Protein AF-A0A3D2DK31-F1 (afdb_monomer)

Mean predicted aligned error: 3.47 Å

Nearest PDB structures (foldseek):
  7ovs-assembly1_C  TM=9.434E-01  e=6.889E-03  Mus musculus
  6h45-assembly1_A  TM=9.469E-01  e=6.889E-03  Homo sapiens
  6h62-assembly1_B  TM=9.563E-01  e=9.111E-03  Mus musculus
  6h62-assembly1_A  TM=9.596E-01  e=1.205E-02  Mus musculus

Structure (mmCIF, N/CA/C/O backbone):
data_AF-A0A3D2DK31-F1
#
_entry.id   AF-A0A3D2DK31-F1
#
loop_
_atom_site.group_PDB
_atom_site.id
_atom_site.type_symbol
_atom_site.label_atom_id
_atom_site.label_alt_id
_atom_site.label_comp_id
_atom_site.label_asym_id
_atom_site.label_entity_id
_atom_site.label_seq_id
_atom_site.pdbx_PDB_ins_code
_atom_site.Cartn_x
_atom_site.Cartn_y
_atom_site.Cartn_z
_atom_site.occupancy
_atom_site.B_iso_or_equiv
_atom_site.auth_seq_id
_atom_site.auth_comp_id
_atom_site.auth_asym_id
_atom_site.auth_atom_id
_atom_site.pdbx_PDB_model_num
ATOM 1 N N . LEU A 1 1 ? 11.975 -0.567 -11.432 1.00 82.12 1 LEU A N 1
ATOM 2 C CA . LEU A 1 1 ? 11.284 0.684 -11.801 1.00 82.12 1 LEU A CA 1
ATOM 3 C C . LEU A 1 1 ? 11.187 1.588 -10.577 1.00 82.12 1 LEU A C 1
ATOM 5 O O . LEU A 1 1 ? 10.471 1.270 -9.635 1.00 82.12 1 LEU A O 1
ATOM 9 N N . MET A 1 2 ? 11.964 2.673 -10.559 1.00 84.56 2 MET A N 1
ATOM 10 C CA . MET A 1 2 ? 11.993 3.621 -9.438 1.00 84.56 2 MET A CA 1
ATOM 11 C C . MET A 1 2 ? 10.902 4.681 -9.611 1.00 84.56 2 MET A C 1
ATOM 13 O O . MET A 1 2 ? 10.711 5.193 -10.712 1.00 84.56 2 MET A O 1
ATOM 17 N N . GLY A 1 3 ? 10.192 5.014 -8.534 1.00 89.75 3 GLY A N 1
ATOM 18 C CA . GLY A 1 3 ? 9.159 6.052 -8.533 1.00 89.75 3 GLY A CA 1
ATOM 19 C C . GLY A 1 3 ? 7.757 5.576 -8.928 1.00 89.75 3 GLY A C 1
ATOM 20 O O . GLY A 1 3 ? 6.863 6.405 -9.083 1.00 89.75 3 GLY A O 1
ATOM 21 N N . VAL A 1 4 ? 7.530 4.264 -9.038 1.00 90.56 4 VAL A N 1
ATOM 22 C CA . VAL A 1 4 ? 6.218 3.672 -9.354 1.00 90.56 4 VAL A CA 1
ATOM 23 C C . VAL A 1 4 ? 5.723 2.848 -8.174 1.00 90.56 4 VAL A C 1
ATOM 25 O O . VAL A 1 4 ? 6.441 1.984 -7.684 1.00 90.56 4 VAL A O 1
ATOM 28 N N . GLY A 1 5 ? 4.503 3.126 -7.704 1.00 86.81 5 GLY A N 1
ATOM 29 C CA . GLY A 1 5 ? 3.991 2.523 -6.467 1.00 86.81 5 GLY A CA 1
ATOM 30 C C . GLY A 1 5 ? 2.479 2.338 -6.373 1.00 86.81 5 GLY A C 1
ATOM 31 O O . GLY A 1 5 ? 1.996 1.920 -5.324 1.00 86.81 5 GLY A O 1
ATOM 32 N N . THR A 1 6 ? 1.707 2.653 -7.418 1.00 92.25 6 THR A N 1
ATOM 33 C CA . THR A 1 6 ? 0.289 2.263 -7.463 1.00 92.25 6 THR A CA 1
ATOM 34 C C . THR A 1 6 ? 0.183 0.762 -7.749 1.00 92.25 6 THR A C 1
ATOM 36 O O . THR A 1 6 ? 0.908 0.276 -8.619 1.00 92.25 6 THR A O 1
ATOM 39 N N . PRO A 1 7 ? -0.735 0.022 -7.094 1.00 92.56 7 PRO A N 1
ATOM 40 C CA . PRO A 1 7 ? -0.865 -1.422 -7.310 1.00 92.56 7 PRO A CA 1
ATOM 41 C C . PRO A 1 7 ? -1.058 -1.810 -8.784 1.00 92.56 7 PRO A C 1
ATOM 43 O O . PRO A 1 7 ? -0.405 -2.728 -9.264 1.00 92.56 7 PRO A O 1
ATOM 46 N N . ALA A 1 8 ? -1.879 -1.058 -9.527 1.00 93.00 8 ALA A N 1
ATOM 47 C CA . ALA A 1 8 ? -2.109 -1.299 -10.953 1.00 93.00 8 ALA A CA 1
ATOM 48 C C . ALA A 1 8 ? -0.827 -1.172 -11.797 1.00 93.00 8 ALA A C 1
ATOM 50 O O . ALA A 1 8 ? -0.557 -2.028 -12.634 1.00 93.00 8 ALA A O 1
ATOM 51 N N . ASN A 1 9 ? -0.002 -0.151 -11.540 1.00 93.88 9 ASN A N 1
ATOM 52 C CA . ASN A 1 9 ? 1.232 0.050 -12.301 1.00 93.88 9 ASN A CA 1
ATOM 53 C C . ASN A 1 9 ? 2.299 -0.984 -11.934 1.00 93.88 9 ASN A C 1
ATOM 55 O O . ASN A 1 9 ? 3.120 -1.320 -12.779 1.00 93.88 9 ASN A O 1
ATOM 59 N N . ILE A 1 10 ? 2.312 -1.470 -10.687 1.00 94.69 10 ILE A N 1
ATOM 60 C CA . ILE A 1 10 ? 3.206 -2.564 -10.288 1.00 94.69 10 ILE A CA 1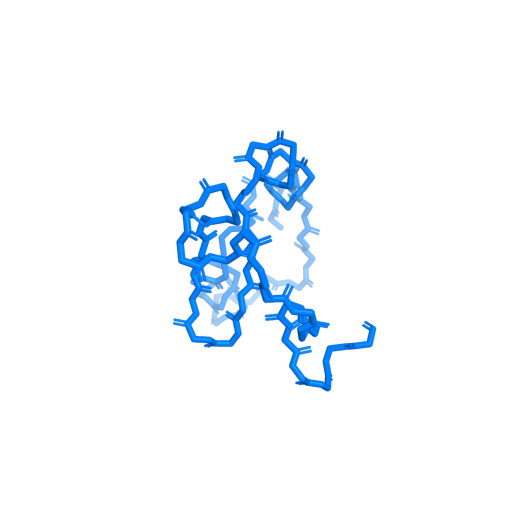
ATOM 61 C C . ILE A 1 10 ? 2.843 -3.824 -11.079 1.00 94.69 10 ILE A C 1
ATOM 63 O O . ILE A 1 10 ? 3.730 -4.421 -11.676 1.00 94.69 10 ILE A O 1
ATOM 67 N N . LEU A 1 11 ? 1.554 -4.180 -11.156 1.00 94.69 11 LEU A N 1
ATOM 68 C CA . LEU A 1 11 ? 1.092 -5.335 -11.937 1.00 94.69 11 LEU A CA 1
ATOM 69 C C . LEU A 1 11 ? 1.455 -5.209 -13.422 1.00 94.69 11 LEU A C 1
ATOM 71 O O . LEU A 1 11 ? 2.013 -6.139 -13.993 1.00 94.69 11 LEU A O 1
ATOM 75 N N . GLU A 1 12 ? 1.208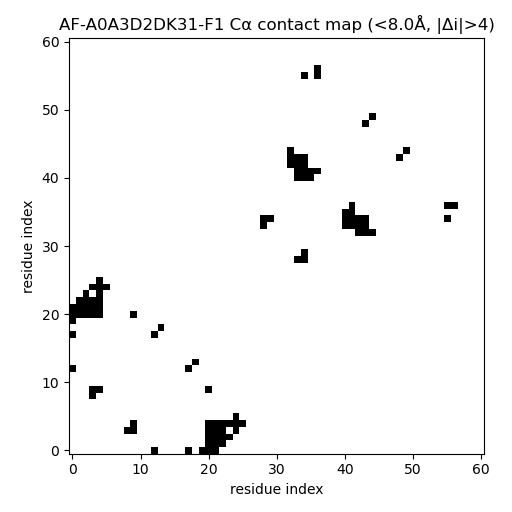 -4.047 -14.029 1.00 96.25 12 GLU A N 1
ATOM 76 C CA . GLU A 1 12 ? 1.578 -3.802 -15.428 1.00 96.25 12 GLU A CA 1
ATOM 77 C C . GLU A 1 12 ? 3.097 -3.888 -15.649 1.00 96.25 12 GLU A C 1
ATOM 79 O O . GLU A 1 12 ? 3.563 -4.434 -16.645 1.00 96.25 12 GLU A O 1
ATOM 84 N N . ALA A 1 13 ? 3.895 -3.348 -14.731 1.00 96.12 13 ALA A N 1
ATOM 85 C CA . ALA A 1 13 ? 5.345 -3.370 -14.850 1.00 96.12 13 ALA A CA 1
ATOM 86 C C . ALA A 1 13 ? 5.926 -4.781 -14.679 1.00 96.12 13 ALA A C 1
ATOM 88 O O . ALA A 1 13 ? 6.888 -5.114 -15.368 1.00 96.12 13 ALA A O 1
ATOM 89 N N . VAL A 1 14 ? 5.331 -5.609 -13.815 1.00 96.94 14 VAL A N 1
ATOM 90 C CA . VAL A 1 14 ? 5.671 -7.037 -13.708 1.00 96.94 14 VAL A CA 1
ATOM 91 C C . VAL A 1 14 ? 5.384 -7.748 -15.031 1.00 96.94 14 VAL A C 1
ATOM 93 O O . VAL A 1 14 ? 6.251 -8.458 -15.530 1.00 96.94 14 VAL A O 1
ATOM 96 N N . ASP A 1 15 ? 4.235 -7.481 -15.658 1.00 97.38 15 ASP A N 1
ATOM 97 C CA . ASP A 1 15 ? 3.873 -8.047 -16.971 1.00 97.38 15 ASP A CA 1
ATOM 98 C C . ASP A 1 15 ? 4.844 -7.608 -18.090 1.00 97.38 15 ASP A C 1
ATOM 100 O O . ASP A 1 15 ? 5.062 -8.304 -19.080 1.00 97.38 15 ASP A O 1
ATOM 104 N N . ARG A 1 16 ? 5.502 -6.457 -17.902 1.00 96.38 16 ARG A N 1
ATOM 105 C CA . ARG A 1 16 ? 6.558 -5.921 -18.776 1.00 96.38 16 ARG A CA 1
ATOM 106 C C . ARG A 1 16 ? 7.981 -6.352 -18.375 1.00 96.38 16 ARG A C 1
ATOM 108 O O . ARG A 1 16 ? 8.938 -5.846 -18.960 1.00 96.38 16 ARG A O 1
ATOM 115 N N . GLY A 1 17 ? 8.136 -7.261 -17.410 1.00 96.75 17 GLY A N 1
ATOM 116 C CA . GLY A 1 17 ? 9.425 -7.842 -17.014 1.00 96.75 17 GLY A CA 1
ATOM 117 C C . GLY A 1 17 ? 10.248 -7.006 -16.027 1.00 96.75 17 GLY A C 1
ATOM 118 O O . GLY A 1 17 ? 11.475 -7.059 -16.056 1.00 96.75 17 GLY A O 1
ATOM 119 N N . ILE A 1 18 ? 9.607 -6.187 -15.187 1.00 96.62 18 ILE A N 1
ATOM 120 C CA . ILE A 1 18 ? 10.278 -5.457 -14.103 1.00 96.62 18 ILE A CA 1
ATOM 121 C C . ILE A 1 18 ? 10.172 -6.235 -12.786 1.00 96.62 18 ILE A C 1
ATOM 123 O O . ILE A 1 18 ? 9.071 -6.460 -12.293 1.00 96.62 18 ILE A O 1
ATOM 127 N N . ASP A 1 19 ? 11.317 -6.506 -12.155 1.00 95.81 19 ASP A N 1
ATOM 128 C CA . ASP A 1 19 ? 11.369 -7.314 -10.923 1.00 95.81 19 ASP A CA 1
ATOM 129 C C . ASP A 1 19 ? 11.464 -6.498 -9.622 1.00 95.81 19 ASP A C 1
ATOM 131 O O . ASP A 1 19 ? 11.039 -6.950 -8.561 1.00 95.81 19 ASP A O 1
ATOM 135 N N . PHE A 1 20 ? 12.018 -5.280 -9.677 1.00 95.00 20 PHE A N 1
ATOM 136 C CA . PHE A 1 20 ? 12.250 -4.445 -8.490 1.00 95.00 20 PHE A CA 1
ATOM 137 C C . PHE A 1 20 ? 11.528 -3.106 -8.561 1.00 95.00 20 PHE A C 1
ATOM 139 O O . PHE A 1 20 ? 11.541 -2.431 -9.595 1.00 95.00 20 PHE A O 1
ATOM 146 N N . PHE A 1 21 ? 10.974 -2.674 -7.428 1.00 95.38 21 PHE A N 1
ATOM 147 C CA . PHE A 1 21 ? 10.203 -1.440 -7.291 1.00 95.38 21 PHE A CA 1
ATOM 148 C C . PHE A 1 21 ? 10.619 -0.673 -6.040 1.00 95.38 21 PHE A C 1
ATOM 150 O O . PHE A 1 21 ? 10.843 -1.267 -4.990 1.00 95.38 21 PHE A O 1
ATOM 157 N N . ASP A 1 22 ? 10.674 0.650 -6.156 1.00 95.19 22 ASP A N 1
ATOM 158 C CA . ASP A 1 22 ? 10.781 1.554 -5.013 1.00 95.19 22 ASP A CA 1
ATOM 159 C C . ASP A 1 22 ? 9.841 2.743 -5.219 1.00 95.19 22 ASP A C 1
ATOM 161 O O . ASP A 1 22 ? 9.753 3.305 -6.319 1.00 95.19 22 ASP A O 1
ATOM 165 N N . CYS A 1 23 ? 9.116 3.116 -4.165 1.00 93.94 23 CYS A N 1
ATOM 166 C CA . CYS A 1 23 ? 8.243 4.275 -4.182 1.00 93.94 23 CYS A CA 1
A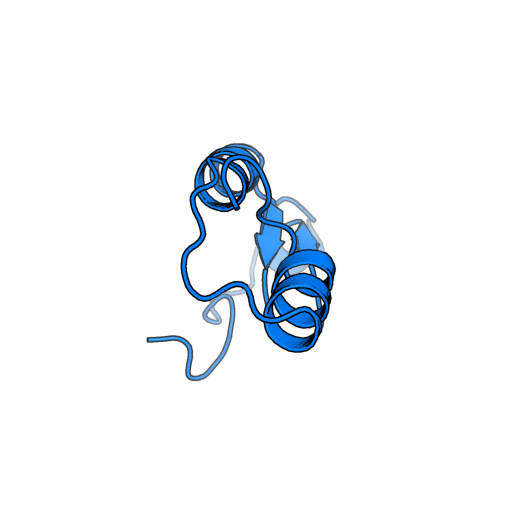TOM 167 C C . CYS A 1 23 ? 7.851 4.727 -2.773 1.00 93.94 23 CYS A C 1
ATOM 169 O O . CYS A 1 23 ? 7.411 3.942 -1.939 1.00 93.94 23 CYS A O 1
ATOM 171 N N . VAL A 1 24 ? 7.833 6.043 -2.557 1.00 95.88 24 VAL A N 1
ATOM 172 C CA . VAL A 1 24 ? 7.291 6.666 -1.334 1.00 95.88 24 VAL A CA 1
ATOM 173 C C . VAL A 1 24 ? 5.759 6.632 -1.254 1.00 95.88 24 VAL A C 1
ATOM 175 O O . VAL A 1 24 ? 5.170 7.134 -0.299 1.00 95.88 24 VAL A O 1
ATOM 178 N N . TYR A 1 25 ? 5.083 6.097 -2.272 1.00 93.94 25 TYR A N 1
ATOM 179 C CA . TYR A 1 25 ? 3.628 6.132 -2.393 1.00 93.94 25 TYR A CA 1
ATOM 180 C C . TYR A 1 25 ? 2.881 5.532 -1.186 1.00 93.94 25 TYR A C 1
ATOM 182 O O . TYR A 1 25 ? 1.95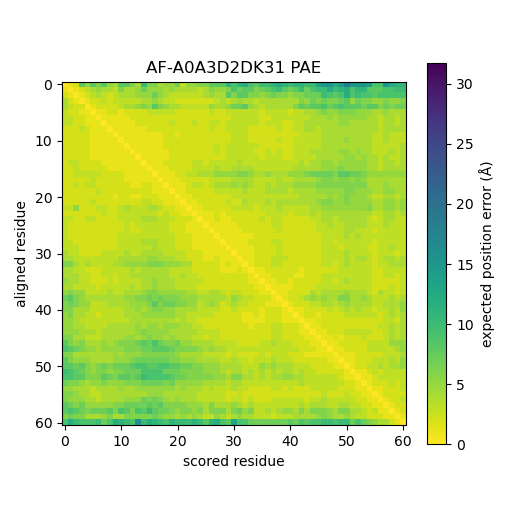5 6.197 -0.709 1.00 93.94 25 TYR A O 1
ATOM 190 N N . PRO A 1 26 ? 3.280 4.370 -0.620 1.00 93.44 26 PRO A N 1
ATOM 191 C CA . PRO A 1 26 ? 2.610 3.808 0.554 1.00 93.44 26 PRO A CA 1
ATOM 192 C C . PRO A 1 26 ? 2.737 4.716 1.784 1.00 93.44 26 PRO A C 1
ATOM 194 O O . PRO A 1 26 ? 1.739 5.059 2.418 1.00 93.44 26 PRO A O 1
ATOM 197 N N . SER A 1 27 ? 3.951 5.195 2.079 1.00 94.94 27 SER A N 1
ATOM 198 C CA . SER A 1 27 ? 4.213 6.029 3.259 1.00 94.94 27 SER A CA 1
ATOM 199 C C . SER A 1 27 ? 3.630 7.440 3.139 1.00 94.94 27 SER A C 1
ATOM 201 O O . SER A 1 27 ? 3.235 8.039 4.141 1.00 94.94 27 SER A O 1
ATOM 203 N N . ARG A 1 28 ? 3.543 7.994 1.923 1.00 95.25 28 ARG A N 1
ATOM 204 C CA . ARG A 1 28 ? 2.872 9.276 1.666 1.00 95.25 28 ARG A CA 1
ATOM 205 C C . ARG A 1 28 ? 1.362 9.162 1.863 1.00 95.25 28 ARG A C 1
ATOM 207 O O . ARG A 1 28 ? 0.774 10.019 2.508 1.00 95.25 28 ARG A O 1
ATOM 214 N N . ASN A 1 29 ? 0.735 8.112 1.339 1.00 94.62 29 ASN A N 1
ATOM 215 C CA . ASN A 1 29 ? -0.711 7.929 1.469 1.00 94.62 29 ASN A CA 1
ATOM 216 C C . ASN A 1 29 ? -1.134 7.627 2.908 1.00 94.62 29 ASN A C 1
ATOM 218 O O . ASN A 1 29 ? -2.106 8.221 3.374 1.00 94.62 29 ASN A O 1
ATOM 222 N N . GLY A 1 30 ? -0.358 6.816 3.635 1.00 94.25 30 GLY A N 1
ATOM 223 C CA . GLY A 1 30 ? -0.599 6.559 5.056 1.00 94.25 30 GLY A CA 1
ATOM 224 C C . GLY A 1 30 ? -0.638 7.846 5.889 1.00 94.25 30 GLY A C 1
ATOM 225 O O . GLY A 1 30 ? -1.552 8.034 6.686 1.00 94.25 30 GLY A O 1
ATOM 226 N N . ARG A 1 31 ? 0.268 8.801 5.622 1.00 95.88 31 ARG A N 1
ATOM 227 C CA . ARG A 1 31 ? 0.268 10.126 6.279 1.00 95.88 31 ARG A CA 1
ATOM 228 C C . ARG A 1 31 ? -0.995 10.951 6.024 1.00 95.88 31 ARG A C 1
ATOM 230 O O . ARG A 1 31 ? -1.339 11.799 6.838 1.00 95.88 31 ARG A O 1
ATOM 237 N N . HIS A 1 32 ? -1.679 10.711 4.910 1.00 95.12 32 HIS A N 1
ATOM 238 C CA . HIS A 1 32 ? -2.918 11.397 4.545 1.00 95.12 32 HIS A CA 1
ATOM 239 C C . HIS A 1 32 ? -4.168 10.541 4.798 1.00 95.12 32 HIS A C 1
ATOM 241 O O . HIS A 1 32 ? -5.202 10.805 4.187 1.00 95.12 32 HIS A O 1
ATOM 247 N N . GLY A 1 33 ? -4.079 9.494 5.628 1.00 94.19 33 GLY A N 1
ATOM 248 C CA . GLY A 1 33 ? -5.218 8.635 5.978 1.00 94.19 33 GLY A CA 1
ATOM 249 C C . GLY A 1 33 ? -5.739 7.771 4.825 1.00 94.19 33 GLY A C 1
ATOM 250 O O . GLY A 1 33 ? -6.843 7.237 4.898 1.00 94.19 33 GLY A O 1
ATOM 251 N N . HIS A 1 34 ? -4.969 7.635 3.745 1.00 94.75 34 HIS A N 1
ATOM 252 C CA . HIS A 1 34 ? -5.320 6.798 2.607 1.00 94.75 34 HIS A CA 1
ATOM 253 C C . HIS A 1 34 ? -4.649 5.438 2.742 1.00 94.75 34 HIS A C 1
ATOM 255 O O . HIS A 1 34 ? -3.423 5.339 2.665 1.00 94.75 34 HIS A O 1
ATOM 261 N N . VAL A 1 35 ? -5.455 4.393 2.890 1.00 94.19 35 VAL A N 1
ATOM 262 C CA . VAL A 1 35 ? -4.965 3.026 3.080 1.00 94.19 35 VAL A CA 1
ATOM 263 C C . VAL A 1 35 ? -5.455 2.132 1.948 1.00 94.19 35 VAL A C 1
ATOM 265 O O . VAL A 1 35 ? -6.524 2.352 1.374 1.00 94.19 35 VAL A O 1
ATOM 268 N N . TYR A 1 36 ? -4.616 1.175 1.563 1.00 93.50 36 TYR A N 1
ATOM 269 C CA . TYR A 1 36 ? -4.899 0.235 0.485 1.00 93.50 36 TYR A CA 1
ATOM 270 C C . TYR A 1 36 ? -5.385 -1.082 1.068 1.00 93.50 36 TYR A C 1
ATOM 272 O O . TYR A 1 36 ? -4.792 -1.594 2.0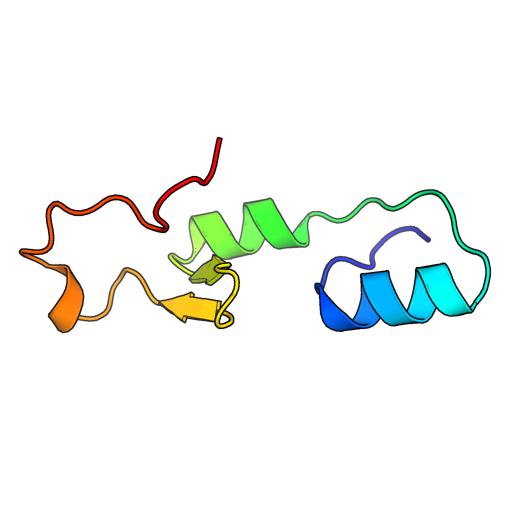09 1.00 93.50 36 TYR A O 1
ATOM 280 N N . THR A 1 37 ? -6.447 -1.605 0.469 1.00 92.75 37 THR A N 1
ATOM 281 C CA . THR A 1 37 ? -7.010 -2.926 0.742 1.00 92.75 37 THR A CA 1
ATOM 282 C C . THR A 1 37 ? -7.086 -3.719 -0.565 1.00 92.75 37 THR A C 1
ATOM 284 O O . THR A 1 37 ? -6.975 -3.135 -1.650 1.00 92.75 37 THR A O 1
ATOM 287 N N . LYS A 1 38 ? -7.354 -5.026 -0.505 1.00 90.06 38 LYS A N 1
ATOM 288 C CA . LYS A 1 38 ? -7.642 -5.876 -1.677 1.00 90.06 38 LYS A CA 1
ATOM 289 C C . LYS A 1 38 ? -8.797 -5.351 -2.533 1.00 90.06 38 LYS A C 1
ATOM 291 O O . LYS A 1 38 ? -8.820 -5.585 -3.737 1.00 90.06 38 LYS A O 1
ATOM 296 N N . LEU A 1 39 ? -9.739 -4.626 -1.927 1.00 89.75 39 LEU A N 1
ATOM 297 C CA . LEU A 1 39 ? -10.892 -4.028 -2.608 1.00 89.75 39 LEU A CA 1
ATOM 298 C C . LEU A 1 39 ? -10.607 -2.616 -3.149 1.00 89.75 39 LEU A C 1
ATOM 300 O O . LEU A 1 39 ? -11.482 -1.988 -3.743 1.00 89.75 39 LEU A O 1
ATOM 304 N N . GLY A 1 40 ? -9.389 -2.107 -2.955 1.00 90.56 40 GLY A N 1
ATOM 305 C CA . GLY A 1 40 ? -8.953 -0.795 -3.414 1.00 90.56 40 GLY A CA 1
ATOM 306 C C . GLY A 1 40 ? -8.599 0.162 -2.277 1.00 90.56 40 GLY A C 1
ATOM 307 O O . GLY A 1 40 ? -8.371 -0.230 -1.131 1.00 90.56 40 GLY A O 1
ATOM 308 N N . LYS A 1 41 ? -8.504 1.451 -2.614 1.00 92.62 41 LYS A N 1
ATOM 309 C CA . LYS A 1 41 ? -8.096 2.514 -1.687 1.00 92.62 41 LYS A CA 1
ATOM 310 C C . LYS A 1 41 ? -9.287 3.008 -0.867 1.00 92.62 41 LYS A C 1
ATOM 312 O O . LYS A 1 41 ? -10.281 3.450 -1.441 1.00 92.62 41 LYS A O 1
ATOM 317 N N . ILE A 1 42 ? -9.141 3.056 0.452 1.00 94.00 42 ILE A N 1
ATOM 318 C CA . ILE A 1 42 ? -10.114 3.671 1.361 1.00 94.00 42 ILE A CA 1
ATOM 319 C C . ILE A 1 42 ? -9.524 4.925 2.020 1.00 94.00 42 ILE A C 1
ATOM 321 O O . ILE A 1 42 ? -8.306 5.086 2.127 1.00 94.00 42 ILE A O 1
ATOM 325 N N . ASN A 1 43 ? -10.404 5.834 2.439 1.00 95.25 43 ASN A N 1
ATOM 326 C CA . ASN A 1 43 ? -10.047 6.993 3.254 1.00 95.25 43 ASN A CA 1
ATOM 327 C C . ASN A 1 43 ? -10.487 6.729 4.697 1.00 95.25 43 ASN A C 1
ATOM 329 O O . ASN A 1 43 ? -11.688 6.707 4.974 1.00 95.25 43 ASN A O 1
ATOM 333 N N . LEU A 1 44 ? -9.514 6.534 5.585 1.00 93.75 44 LEU A N 1
ATOM 334 C CA . LEU A 1 44 ? -9.731 6.175 6.984 1.00 93.75 44 LEU A CA 1
ATOM 335 C C . LEU A 1 44 ? -10.345 7.325 7.797 1.00 93.75 44 LEU A C 1
ATOM 337 O O . LEU A 1 44 ? -10.989 7.081 8.806 1.00 93.75 44 LEU A O 1
ATOM 341 N N . PHE A 1 45 ? -10.224 8.572 7.331 1.00 93.75 45 PHE A N 1
ATOM 342 C CA . PHE A 1 45 ? -10.835 9.737 7.984 1.00 93.75 45 PHE A CA 1
ATOM 343 C C . PHE A 1 45 ? -12.320 9.929 7.649 1.00 93.75 45 PHE A C 1
ATOM 345 O O . PHE A 1 45 ? -12.920 10.932 8.029 1.00 93.75 45 PHE A O 1
ATOM 352 N N . ASN A 1 46 ? -12.933 9.002 6.913 1.00 94.56 46 AS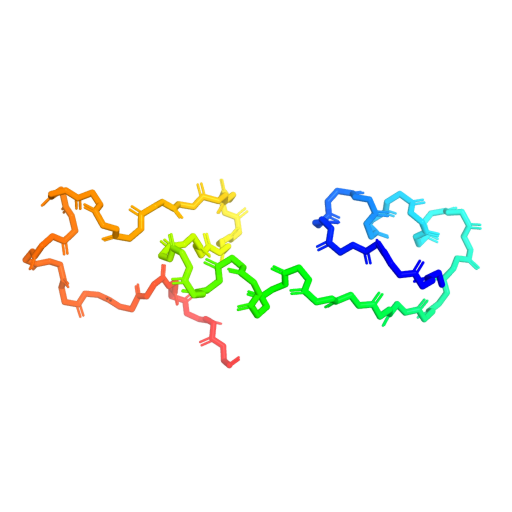N A N 1
ATOM 353 C CA . ASN A 1 46 ? -14.370 9.040 6.684 1.00 94.56 46 ASN A CA 1
ATOM 354 C C . ASN A 1 46 ? -15.122 8.683 7.981 1.00 94.56 46 ASN A C 1
ATOM 356 O O . ASN A 1 46 ? -14.817 7.670 8.604 1.00 94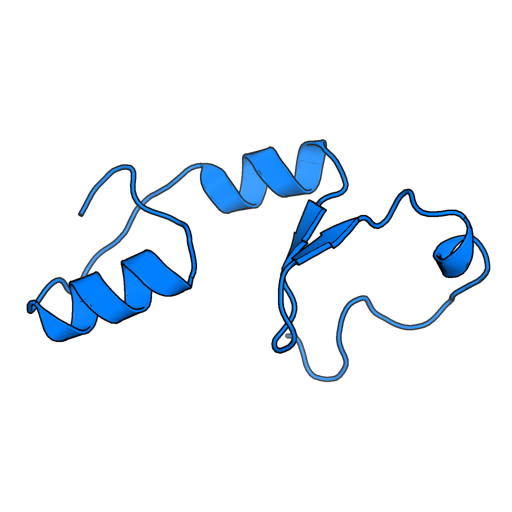.56 46 ASN A O 1
ATOM 360 N N . ALA A 1 47 ? -16.145 9.468 8.337 1.00 94.69 47 ALA A N 1
ATOM 361 C CA . ALA A 1 47 ? -16.956 9.287 9.546 1.00 94.69 47 ALA A CA 1
ATOM 362 C C . ALA A 1 47 ? -17.535 7.868 9.705 1.00 94.69 47 ALA A C 1
ATOM 364 O O . ALA A 1 47 ? -17.726 7.395 10.821 1.00 94.69 47 ALA A O 1
ATOM 365 N N . LYS A 1 48 ? -17.760 7.145 8.599 1.00 93.50 48 LYS A N 1
ATOM 366 C CA . LYS A 1 48 ? -18.226 5.749 8.645 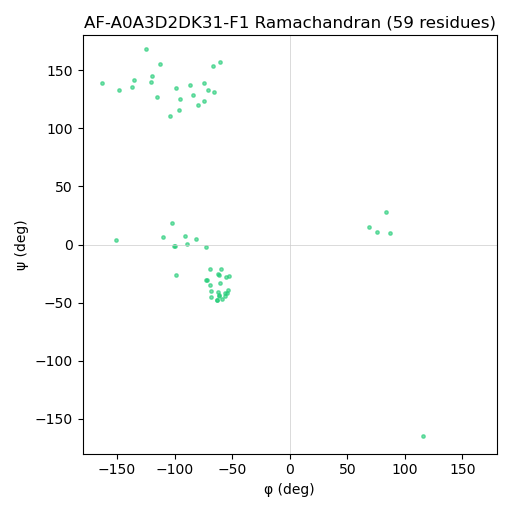1.00 93.50 48 LYS A CA 1
ATOM 367 C C . LYS A 1 48 ? -17.276 4.791 9.386 1.00 93.50 48 LYS A C 1
ATOM 369 O O . LYS A 1 48 ? -17.730 3.738 9.810 1.00 93.50 48 LYS A O 1
ATOM 374 N N . TYR A 1 49 ? -15.998 5.150 9.537 1.00 93.62 49 TYR A N 1
ATOM 375 C CA . TYR A 1 49 ? -14.982 4.355 10.237 1.00 93.62 49 TYR A CA 1
ATOM 376 C C . TYR A 1 49 ? -14.700 4.841 11.669 1.00 93.62 49 TYR A C 1
ATOM 378 O O . TYR A 1 49 ? -13.896 4.238 12.366 1.00 93.62 49 TYR A O 1
ATOM 386 N N . GLU A 1 50 ? -15.350 5.911 12.142 1.00 93.38 50 GLU A N 1
ATOM 387 C CA . GLU A 1 50 ? -15.044 6.542 13.441 1.00 93.38 50 GLU A CA 1
ATOM 388 C C . GLU A 1 50 ? -15.225 5.596 14.641 1.00 93.38 50 GLU A C 1
ATOM 390 O O . GLU A 1 50 ? -14.500 5.685 15.628 1.00 93.38 50 GLU A O 1
ATOM 395 N N . LYS A 1 51 ? -16.198 4.685 14.552 1.00 94.62 51 LYS A N 1
ATOM 396 C CA . LYS A 1 51 ? -16.524 3.701 15.599 1.00 94.62 51 LYS A CA 1
ATOM 397 C C . LYS A 1 51 ? -16.165 2.273 15.200 1.00 94.62 51 LYS A C 1
ATOM 399 O O . LYS A 1 51 ? -16.553 1.336 15.893 1.00 94.62 51 LYS A O 1
ATOM 404 N N . ASP A 1 52 ? -15.496 2.112 14.065 1.00 93.62 52 ASP A N 1
ATOM 405 C CA . ASP A 1 52 ? -15.112 0.802 13.569 1.00 93.62 52 ASP A CA 1
ATOM 406 C C . ASP A 1 52 ? -13.854 0.332 14.308 1.00 93.62 52 ASP A C 1
ATOM 408 O O . ASP A 1 52 ? -12.825 1.005 14.305 1.00 93.62 52 ASP A O 1
ATOM 412 N N . THR A 1 53 ? -13.961 -0.804 14.994 1.00 93.00 53 THR A N 1
ATOM 413 C CA . THR A 1 53 ? -12.851 -1.424 15.732 1.00 93.00 53 THR A CA 1
ATOM 414 C C . THR A 1 53 ? -12.204 -2.567 14.958 1.00 93.00 53 THR A C 1
ATOM 416 O O . THR A 1 53 ? -11.288 -3.206 15.476 1.00 93.00 53 THR A O 1
ATOM 419 N N . ALA A 1 54 ? -12.702 -2.881 13.760 1.00 92.19 54 ALA A N 1
ATOM 420 C CA . ALA A 1 54 ? -12.110 -3.898 12.910 1.00 92.19 54 ALA A CA 1
ATOM 421 C C . ALA A 1 54 ? -10.711 -3.463 12.427 1.00 92.19 54 ALA A C 1
ATOM 423 O O . ALA A 1 54 ? -10.418 -2.267 12.322 1.00 92.19 54 ALA A O 1
ATOM 424 N N . PRO A 1 55 ? -9.817 -4.419 12.117 1.00 92.81 55 PRO A N 1
ATOM 425 C CA . PRO A 1 55 ? -8.590 -4.100 11.396 1.00 92.81 55 PRO A CA 1
ATOM 426 C C . PRO A 1 55 ? -8.919 -3.492 10.024 1.00 92.81 55 PRO A C 1
ATOM 428 O O . PRO A 1 55 ? -9.974 -3.757 9.453 1.00 92.81 55 PRO A O 1
ATOM 431 N N . ILE A 1 56 ? -7.979 -2.726 9.456 1.00 91.75 56 ILE A N 1
ATOM 432 C CA . ILE A 1 56 ? -8.134 -2.123 8.116 1.00 91.75 56 ILE A CA 1
ATOM 433 C C . ILE A 1 56 ? -8.478 -3.185 7.061 1.00 91.75 56 ILE A C 1
ATOM 435 O O . ILE A 1 56 ? -9.284 -2.934 6.166 1.00 91.75 56 ILE A O 1
ATOM 439 N N . GLU A 1 57 ? -7.860 -4.362 7.162 1.00 92.69 57 GLU A N 1
ATOM 440 C CA . GLU A 1 57 ? -8.186 -5.517 6.339 1.00 92.69 57 GLU A CA 1
ATOM 441 C C . GLU A 1 57 ? -7.951 -6.819 7.114 1.00 92.69 57 GLU A C 1
ATOM 443 O O . GLU A 1 57 ? -6.894 -7.019 7.719 1.00 92.69 57 GLU A O 1
ATOM 448 N N . GLU A 1 58 ? -8.920 -7.733 7.057 1.00 91.94 58 GLU A N 1
ATOM 449 C CA . GLU A 1 58 ? -8.780 -9.075 7.617 1.00 91.94 58 GLU A CA 1
ATOM 450 C C . GLU A 1 58 ? -7.706 -9.887 6.874 1.00 91.94 58 GLU A C 1
ATOM 452 O O . GLU A 1 58 ? -7.686 -9.981 5.643 1.00 91.94 58 GLU A O 1
ATOM 457 N N . GLY A 1 59 ? -6.803 -10.507 7.636 1.00 90.06 59 GLY A N 1
ATOM 458 C CA . GLY A 1 59 ? -5.732 -11.339 7.085 1.00 90.06 59 GLY A CA 1
ATOM 459 C C . GLY A 1 59 ? -4.573 -10.564 6.446 1.00 90.06 59 GLY A C 1
ATOM 460 O O . GLY A 1 59 ? -3.736 -11.187 5.797 1.00 90.06 59 GLY A O 1
ATOM 461 N N . CYS A 1 60 ? -4.500 -9.238 6.615 1.00 89.94 60 CYS A N 1
ATOM 462 C CA . CYS A 1 60 ? -3.275 -8.481 6.353 1.00 89.94 60 CYS A CA 1
ATOM 463 C C . CYS A 1 60 ? -2.273 -8.734 7.495 1.00 89.94 60 CYS A C 1
ATOM 465 O O . CYS A 1 60 ? -2.620 -8.525 8.659 1.00 89.94 60 CYS A O 1
ATOM 467 N N . GLN A 1 61 ? -1.066 -9.204 7.164 1.00 80.88 61 GLN A N 1
ATOM 468 C CA . GLN A 1 61 ? 0.025 -9.492 8.109 1.00 80.88 61 GLN A CA 1
ATOM 469 C C . GLN A 1 61 ? 1.125 -8.438 8.025 1.00 80.88 61 GLN A C 1
ATOM 471 O O . GLN A 1 61 ? 1.412 -7.990 6.892 1.00 80.88 61 GLN A O 1
#

pLDDT: mean 93.15, std 3.18, range [80.88, 97.38]

Solvent-accessible surface area (backbone atoms only — not comparable to full-atom values): 3979 Å² total; per-residue (Å²): 80,81,76,54,57,53,72,70,58,51,56,53,37,44,79,70,73,48,90,56,73,42,50,67,49,64,67,55,30,50,76,70,38,36,46,79,47,98,93,43,79,47,62,62,80,42,76,90,44,74,83,58,83,70,71,97,50,89,90,73,132

Radius of gyration: 13.89 Å; Cα contacts (8 Å, |Δi|>4): 51; chains: 1; bounding box: 30×23×34 Å

Foldseek 3Di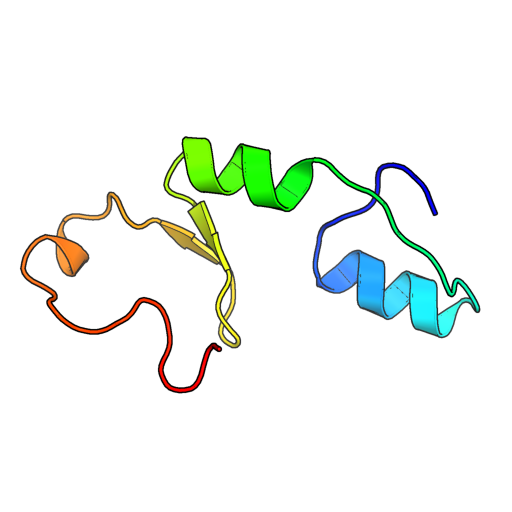:
DEADDDPVVVVVVVVVPDDDYDHCVQVVCVVQQWHADPVGIDRCPPPVNVPPPDDPDPPDD

Sequence (61 aa):
LMGVGTPANILEAVDRGIDFFDCVYPSRNGRHGHVYTKLGKINLFNAKYEKDTAPIEEGCQ

Secondary structure (DSSP, 8-state):
-BT---HHHHHHHHHTT----B-SHHHHHHHTTEEEETTEEEETTSGGGTT--S-SSTT--